Protein AF-A0A821U1Y5-F1 (afdb_monomer_lite)

Secondary structure (DSSP, 8-state):
--TTHHHHHHHHHHHHHHHHHHTTTHHHHHTTS-HHHHHHHHHHHTTS--EEEEEEEEEEETTEEEEEEEEEE-S---HHHH-S----SSS---GGGGTSPEEEEEEEE--TTS-SEEEEEEE-SSSTT-EEEEEEE-TT--PPPPPPPPPP---PPPPPGGGG---

Radius of gyration: 26.83 Å; chains: 1; bounding box: 77×47×65 Å

pLDDT: mean 74.7, std 12.82, range [39.03, 92.5]

Sequence (167 aa):
MVLQGEWAQLVDKTLRLSKMIDKRIWQSELMRAPKFEKKTIYKHIHHVPKLELDVHVSPITRLTLKIELAIATDFQWNDKIHGIAKKISQVHPEKKYCEDEHYVNVSVHVFEKSPSQYFICIISDKWIASETQVVFSFCHLILPEKHPAPTELLDLQSLPVRVWGWV

Foldseek 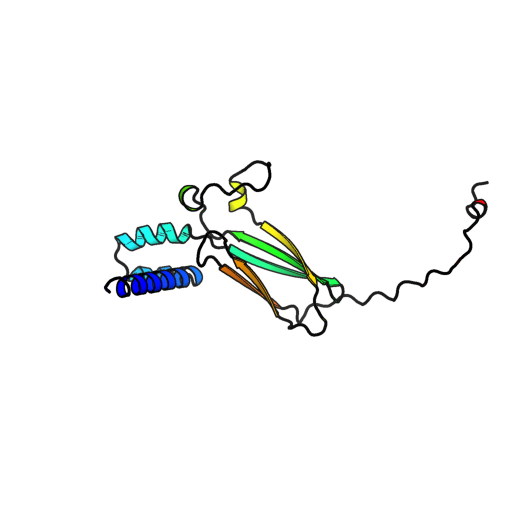3Di:
DPPPVVVVVVVVVVVVLLVCLVVVVCVVCLVPPDPVVSVVSVVVSQAAWAKDWDWDWAAPALFKIKIKIKIATRHDHDCVPVPDDPDPDPDDDDVCVNGDIDIDIDMDTHDPPDDQKDKDWDDDPPDPSRIDIDMDGCPPHDGDDDDDDPDDDDPDDDDDPVVVPPD

Structure (mmCIF, N/CA/C/O backbone):
data_AF-A0A821U1Y5-F1
#
_entry.id   AF-A0A821U1Y5-F1
#
loop_
_atom_site.group_PDB
_atom_site.id
_atom_site.type_symbol
_atom_site.label_atom_id
_atom_site.label_alt_id
_atom_site.label_comp_id
_atom_site.label_asym_id
_atom_site.label_entity_id
_atom_site.label_seq_id
_atom_site.pdbx_PDB_ins_code
_atom_site.Cartn_x
_atom_site.Cartn_y
_atom_site.Cartn_z
_atom_site.occupancy
_atom_site.B_iso_or_equiv
_atom_site.auth_seq_id
_atom_site.auth_comp_id
_atom_site.auth_asym_id
_atom_site.auth_atom_id
_atom_site.pdbx_PDB_model_num
ATOM 1 N N . MET A 1 1 ? -17.963 -30.332 29.463 1.00 42.34 1 MET A N 1
ATOM 2 C CA . MET A 1 1 ? -18.193 -29.651 28.168 1.00 42.34 1 MET A CA 1
ATOM 3 C C . MET A 1 1 ? -19.162 -28.486 28.380 1.00 42.34 1 MET A C 1
ATOM 5 O O . MET A 1 1 ? -20.346 -28.651 28.156 1.00 42.34 1 MET A O 1
ATOM 9 N N . VAL A 1 2 ? -18.704 -27.337 28.893 1.00 46.50 2 VAL A N 1
ATOM 10 C CA . VAL A 1 2 ? -19.550 -26.119 29.043 1.00 46.50 2 VAL A CA 1
ATOM 11 C C . VAL A 1 2 ? -18.865 -24.880 28.440 1.00 46.50 2 VAL A C 1
ATOM 13 O O . VAL A 1 2 ? -19.513 -23.902 28.097 1.00 46.50 2 VAL A O 1
ATOM 16 N N . LEU A 1 3 ? -17.563 -24.962 28.158 1.00 50.66 3 LEU A N 1
ATOM 17 C CA . LEU A 1 3 ? -16.751 -23.850 27.662 1.00 50.66 3 LEU A CA 1
ATOM 18 C C . LEU A 1 3 ? -16.751 -23.693 26.129 1.00 50.66 3 LEU A C 1
ATOM 20 O O . LEU A 1 3 ? -15.848 -23.066 25.604 1.00 50.66 3 LEU A O 1
ATOM 24 N N . GLN A 1 4 ? -17.695 -24.263 25.373 1.00 55.84 4 GLN A N 1
ATOM 25 C CA . GLN A 1 4 ? -17.753 -24.023 23.915 1.00 55.84 4 GLN A CA 1
ATOM 26 C C . GLN A 1 4 ? -18.807 -22.983 23.509 1.00 55.84 4 GLN A C 1
ATOM 28 O O . GLN A 1 4 ? -18.602 -22.262 22.536 1.00 55.84 4 GLN A O 1
ATOM 33 N N . GLY A 1 5 ? -19.895 -22.837 24.274 1.00 58.41 5 GLY A N 1
ATOM 34 C CA . GLY A 1 5 ? -20.977 -21.902 23.938 1.00 58.41 5 GLY A CA 1
ATOM 35 C C . GLY A 1 5 ? -20.615 -20.432 24.164 1.00 58.41 5 GLY A C 1
ATOM 36 O O . GLY A 1 5 ? -20.907 -19.584 23.325 1.00 58.41 5 GLY A O 1
ATOM 37 N N . GLU A 1 6 ? -19.937 -20.121 25.270 1.00 64.75 6 GLU A N 1
ATOM 38 C CA . GLU A 1 6 ? -19.603 -18.735 25.635 1.00 64.75 6 GLU A CA 1
ATOM 39 C C . GLU A 1 6 ? -18.504 -18.143 24.745 1.00 64.75 6 GLU A C 1
ATOM 41 O O . GLU A 1 6 ? -18.578 -16.981 24.347 1.00 64.75 6 GLU A O 1
ATOM 46 N N . TRP A 1 7 ? -17.526 -18.959 24.345 1.00 62.69 7 TRP A N 1
ATOM 47 C CA . TRP A 1 7 ? -16.479 -18.544 23.411 1.00 62.69 7 TRP A CA 1
ATOM 48 C C . TRP A 1 7 ? -17.031 -18.301 22.010 1.00 62.69 7 TRP A C 1
ATOM 50 O O . TRP A 1 7 ? -16.646 -17.326 21.375 1.00 62.69 7 TRP A O 1
ATOM 60 N N . ALA A 1 8 ? -17.991 -19.110 21.552 1.00 72.19 8 ALA A N 1
ATOM 61 C CA . ALA A 1 8 ? -18.675 -18.861 20.285 1.00 72.19 8 ALA A CA 1
ATOM 62 C C . ALA A 1 8 ? -19.433 -17.521 20.303 1.00 72.19 8 ALA A C 1
ATOM 64 O O . ALA A 1 8 ? -19.363 -16.757 19.342 1.00 72.19 8 ALA A O 1
ATOM 65 N N . GLN A 1 9 ? -20.096 -17.191 21.416 1.00 75.12 9 GLN A N 1
ATOM 66 C CA . GLN A 1 9 ? -20.778 -15.902 21.576 1.00 75.12 9 GLN A CA 1
ATOM 67 C C . GLN A 1 9 ? -19.804 -14.719 21.636 1.00 75.12 9 GLN A C 1
ATOM 69 O O . GLN A 1 9 ? -20.096 -13.659 21.083 1.00 75.12 9 GLN A O 1
ATOM 74 N N . LEU A 1 10 ? -18.653 -14.876 22.296 1.00 71.31 10 LEU A N 1
ATOM 75 C CA . LEU A 1 10 ? -17.609 -13.851 22.336 1.00 71.31 10 LEU A CA 1
ATOM 76 C C . LEU A 1 10 ? -16.974 -13.638 20.963 1.00 71.31 10 LEU A C 1
ATOM 78 O O . LEU A 1 10 ? -16.794 -12.491 20.558 1.00 71.31 10 LEU A O 1
ATOM 82 N N . VAL A 1 11 ? -16.693 -14.708 20.221 1.00 70.12 11 VAL A N 1
ATOM 83 C CA . VAL A 1 11 ? -16.174 -14.626 18.851 1.00 70.12 11 VAL A CA 1
ATOM 84 C C . VAL A 1 11 ? -17.185 -13.938 17.935 1.00 70.12 11 VAL A C 1
ATOM 86 O O . VAL A 1 11 ? -16.804 -13.014 17.222 1.00 70.12 11 VAL A O 1
ATOM 89 N N . ASP A 1 12 ? -18.473 -14.292 18.006 1.00 74.44 12 ASP A N 1
ATOM 90 C CA . ASP A 1 12 ? -19.509 -13.640 17.191 1.00 74.44 12 ASP A CA 1
ATOM 91 C C . ASP A 1 12 ? -19.646 -12.148 17.534 1.00 74.44 12 ASP A C 1
ATOM 93 O O . ASP A 1 12 ? -19.691 -11.302 16.642 1.00 74.44 12 ASP A O 1
ATOM 97 N N . LYS A 1 13 ? -19.619 -11.790 18.825 1.00 73.25 13 LYS A N 1
ATOM 98 C CA . LYS A 1 13 ? -19.608 -10.385 19.267 1.00 73.25 13 LYS A CA 1
ATOM 99 C C . LYS A 1 13 ? -18.362 -9.637 18.789 1.00 73.25 13 LYS A C 1
ATOM 101 O O . LYS A 1 13 ? -18.477 -8.494 18.357 1.00 73.25 13 LYS A O 1
ATOM 106 N N . THR A 1 14 ? -17.196 -10.274 18.830 1.00 68.12 14 THR A N 1
ATOM 107 C CA . THR A 1 14 ? -15.921 -9.674 18.405 1.00 68.12 14 THR A CA 1
ATOM 108 C C . THR A 1 14 ? -15.897 -9.451 16.894 1.00 68.12 14 THR A C 1
ATOM 110 O O . THR A 1 14 ? -15.527 -8.373 16.436 1.00 68.12 14 THR A O 1
ATOM 113 N N . LEU A 1 15 ? -16.384 -10.422 16.118 1.00 72.00 15 LEU A N 1
ATOM 114 C CA . LEU A 1 15 ? -16.516 -10.329 14.664 1.00 72.00 15 LEU A CA 1
ATOM 115 C C . LEU A 1 15 ? -17.553 -9.281 14.241 1.00 72.00 15 LEU A C 1
ATOM 117 O O . LEU A 1 15 ? -17.373 -8.583 13.245 1.00 72.00 15 LEU A O 1
ATOM 121 N N . ARG A 1 16 ? -18.657 -9.152 14.985 1.00 73.25 16 ARG A N 1
ATOM 122 C CA . ARG A 1 16 ? -19.621 -8.065 14.768 1.00 73.25 16 ARG A CA 1
ATOM 123 C C . ARG A 1 16 ? -18.984 -6.709 15.034 1.00 73.25 16 ARG A C 1
ATOM 125 O O . ARG A 1 16 ? -19.147 -5.815 14.214 1.00 73.25 16 ARG A O 1
ATOM 132 N N . LEU A 1 17 ? -18.234 -6.569 16.128 1.00 72.38 17 LEU A N 1
ATOM 133 C CA . LEU A 1 17 ? -17.536 -5.324 16.447 1.00 72.38 17 LEU A CA 1
ATOM 134 C C . LEU A 1 17 ? -16.510 -4.950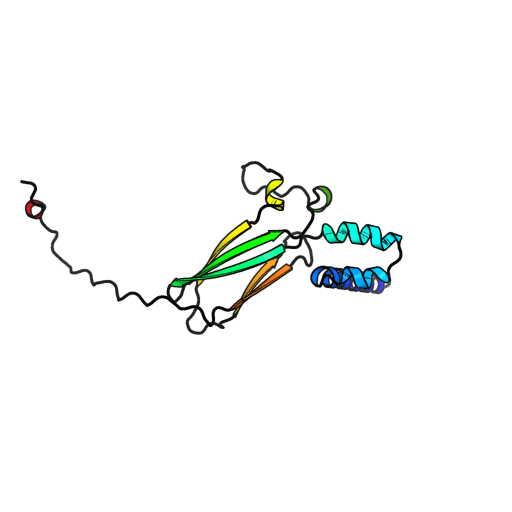 15.372 1.00 72.38 17 LEU A C 1
ATOM 136 O O . LEU A 1 17 ? -16.507 -3.793 14.962 1.00 72.38 17 LEU A O 1
ATOM 140 N N . SER A 1 18 ? -15.717 -5.898 14.857 1.00 69.12 18 SER A N 1
ATOM 141 C CA . SER A 1 18 ? -14.775 -5.606 13.764 1.00 69.12 18 SER A CA 1
ATOM 142 C C . SER A 1 18 ? -15.514 -5.102 12.518 1.00 69.12 18 SER A C 1
ATOM 144 O O . SER A 1 18 ? -15.250 -4.002 12.044 1.00 69.12 18 SER A O 1
ATOM 146 N N . LYS A 1 19 ? -16.565 -5.814 12.086 1.00 73.75 19 LYS A N 1
ATOM 147 C CA . LYS A 1 19 ? -17.407 -5.408 10.945 1.00 73.75 19 LYS A CA 1
ATOM 148 C C . LYS A 1 19 ? -18.069 -4.043 11.147 1.00 73.75 19 LYS A C 1
ATOM 150 O O . LYS A 1 19 ? -18.284 -3.312 10.180 1.00 73.75 19 LYS A O 1
ATOM 155 N N . MET A 1 20 ? -18.442 -3.711 12.383 1.00 75.00 20 MET A N 1
ATOM 156 C CA . MET A 1 20 ? -19.042 -2.420 12.721 1.00 75.00 20 MET A CA 1
ATOM 157 C C . MET A 1 20 ? -18.043 -1.266 12.628 1.00 75.00 20 MET A C 1
ATOM 159 O O . MET A 1 20 ? -18.431 -0.164 12.221 1.00 75.00 20 MET A O 1
ATOM 163 N N . ILE A 1 21 ? -16.790 -1.512 13.017 1.00 72.94 21 ILE A N 1
ATOM 164 C CA . ILE A 1 21 ? -15.691 -0.546 12.929 1.00 72.94 21 ILE A CA 1
ATOM 165 C C . ILE A 1 21 ? -15.363 -0.289 11.455 1.00 72.94 21 ILE A C 1
ATOM 167 O O . ILE A 1 21 ? -15.422 0.867 11.032 1.00 72.94 21 ILE A O 1
ATOM 171 N N . ASP A 1 22 ? -15.172 -1.348 10.663 1.00 67.44 22 ASP A N 1
ATOM 172 C CA . ASP A 1 22 ? -14.852 -1.256 9.231 1.00 67.44 22 ASP A CA 1
ATOM 173 C C . ASP A 1 22 ? -15.906 -0.460 8.453 1.00 67.44 22 ASP A C 1
ATOM 175 O O . ASP A 1 22 ? -15.592 0.430 7.665 1.00 67.44 22 ASP A O 1
ATOM 179 N N . LYS A 1 23 ? -17.192 -0.742 8.705 1.00 70.69 23 LYS A N 1
ATOM 180 C CA . LYS A 1 23 ? -18.312 -0.119 7.979 1.00 70.69 23 LYS A CA 1
ATOM 181 C C . LYS A 1 23 ? -18.774 1.221 8.553 1.00 70.69 23 LYS A C 1
ATOM 183 O O . LYS A 1 23 ? -19.762 1.768 8.067 1.00 70.69 23 LYS A O 1
ATOM 188 N N . ARG A 1 24 ? -18.129 1.742 9.604 1.00 68.44 24 ARG A N 1
ATOM 189 C CA . ARG A 1 24 ? -18.525 2.988 10.298 1.00 68.44 24 ARG A CA 1
ATOM 190 C C . ARG A 1 24 ? -20.000 3.020 10.757 1.00 68.44 24 ARG A C 1
ATOM 192 O O . ARG A 1 24 ? -20.570 4.086 10.966 1.00 68.44 24 ARG A O 1
ATOM 199 N N . ILE A 1 25 ? -20.623 1.855 10.956 1.00 72.88 25 ILE A N 1
ATOM 200 C CA . ILE A 1 25 ? -22.044 1.702 11.346 1.00 72.88 25 ILE A CA 1
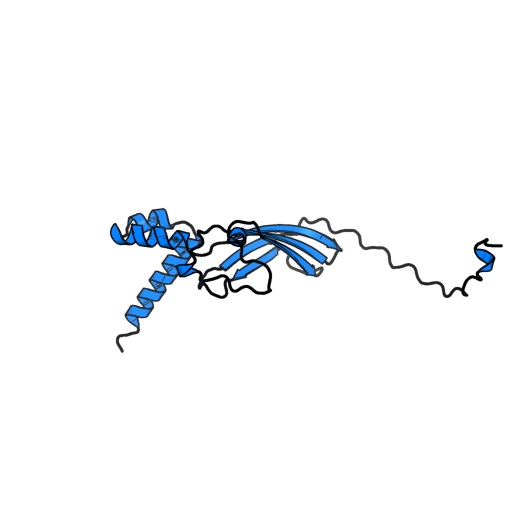ATOM 201 C C . ILE A 1 25 ? -22.262 1.750 12.863 1.00 72.88 25 ILE A C 1
ATOM 203 O O . ILE A 1 25 ? -23.403 1.729 13.340 1.00 72.88 25 ILE A O 1
ATOM 207 N N . TRP A 1 26 ? -21.174 1.872 13.626 1.00 69.38 26 TRP A N 1
ATOM 208 C CA . TRP A 1 26 ? -21.170 1.878 15.084 1.00 69.38 26 TRP A CA 1
ATOM 209 C C . TRP A 1 26 ? -22.110 2.921 15.695 1.00 69.38 26 TRP A C 1
ATOM 211 O O . TRP A 1 26 ? -22.718 2.631 16.719 1.00 69.38 26 TRP A O 1
ATOM 221 N N . GLN A 1 27 ? -22.320 4.082 15.062 1.00 67.31 27 GLN A N 1
ATOM 222 C CA . GLN A 1 27 ? -23.253 5.100 15.567 1.00 67.31 27 GLN A CA 1
ATOM 223 C C . GLN A 1 27 ? -24.690 4.579 15.678 1.00 67.31 27 GLN A C 1
ATOM 225 O O . GLN A 1 27 ? -25.343 4.792 16.696 1.00 67.31 27 GLN A O 1
ATOM 230 N N . SER A 1 28 ? -25.175 3.870 14.658 1.00 68.62 28 SER A N 1
ATOM 231 C CA . SER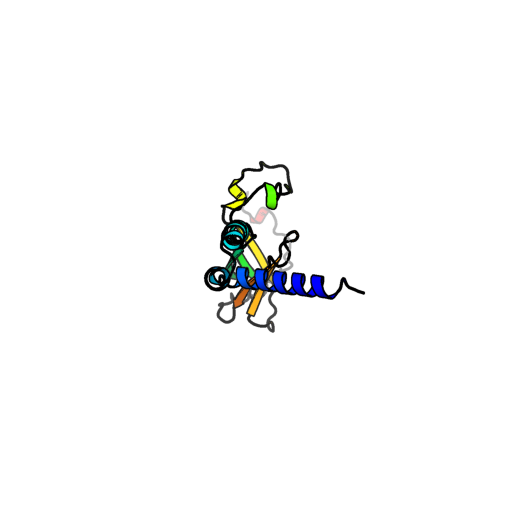 A 1 28 ? -26.560 3.388 14.597 1.00 68.62 28 SER A CA 1
ATOM 232 C C . SER A 1 28 ? -26.821 2.211 15.540 1.00 68.62 28 SER A C 1
ATOM 234 O O . SER A 1 28 ? -27.890 2.100 16.139 1.00 68.62 28 SER A O 1
ATOM 236 N N . GLU A 1 29 ? -25.826 1.349 15.726 1.00 66.69 29 GLU A N 1
ATOM 237 C CA . GLU A 1 29 ? -25.982 0.089 16.448 1.00 66.69 29 GLU A CA 1
ATOM 238 C C . GLU A 1 29 ? -25.623 0.234 17.933 1.00 66.69 29 GLU A C 1
ATOM 240 O O . GLU A 1 29 ? -26.304 -0.328 18.795 1.00 66.69 29 GLU A O 1
ATOM 245 N N . LEU A 1 30 ? -24.680 1.130 18.268 1.00 64.94 30 LEU A N 1
ATOM 246 C CA . LEU A 1 30 ? -24.458 1.570 19.649 1.00 64.94 30 LEU A CA 1
ATOM 247 C C . LEU A 1 30 ? -25.691 2.251 20.236 1.00 64.94 30 LEU A C 1
ATOM 249 O O . LEU A 1 30 ? -25.821 2.281 21.455 1.00 64.94 30 LEU A O 1
ATOM 253 N N . MET A 1 31 ? -26.644 2.745 19.434 1.00 62.47 31 MET A N 1
ATOM 254 C CA . MET A 1 31 ? -27.904 3.267 19.975 1.00 62.47 31 MET A CA 1
ATOM 255 C C . MET A 1 31 ? -28.696 2.215 20.764 1.00 62.47 31 MET A C 1
ATOM 257 O O . MET A 1 31 ? -29.380 2.592 21.718 1.00 62.47 31 MET A O 1
ATOM 261 N N . ARG A 1 32 ? -28.528 0.921 20.463 1.00 68.38 32 ARG A N 1
ATOM 262 C CA . ARG A 1 32 ? -29.208 -0.190 21.153 1.00 68.38 32 ARG A CA 1
ATOM 263 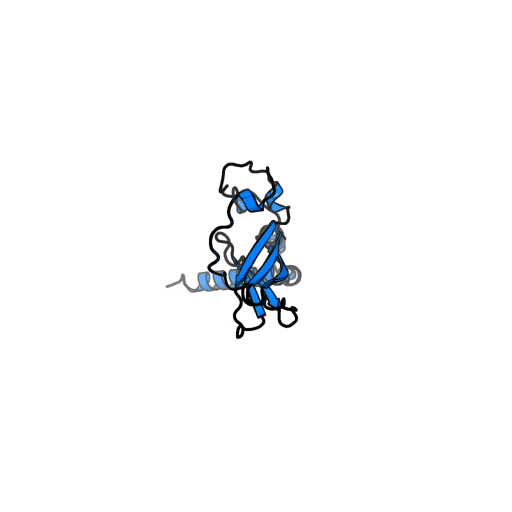C C . ARG A 1 32 ? -28.484 -0.694 22.411 1.00 68.38 32 ARG A C 1
ATOM 265 O O . ARG A 1 32 ? -29.080 -1.441 23.177 1.00 68.38 32 ARG A O 1
ATOM 272 N N . ALA A 1 33 ? -27.236 -0.283 22.649 1.00 66.81 33 ALA A N 1
ATOM 273 C CA . ALA A 1 33 ? -26.447 -0.728 23.801 1.00 66.81 33 ALA A CA 1
ATOM 274 C C . ALA A 1 33 ? -26.810 0.016 25.115 1.00 66.81 33 ALA A C 1
ATOM 276 O O . ALA A 1 33 ? -27.375 1.114 25.076 1.00 66.81 33 ALA A O 1
ATOM 277 N N . PRO A 1 34 ? -26.467 -0.514 26.302 1.00 71.62 34 PRO A N 1
ATOM 278 C CA . PRO A 1 34 ? -26.574 0.200 27.577 1.00 71.62 34 PRO A CA 1
ATOM 279 C C . PRO A 1 34 ? -25.704 1.471 27.608 1.00 71.62 34 PRO A C 1
ATOM 281 O O . PRO A 1 34 ? -24.592 1.490 27.083 1.00 71.62 34 PRO A O 1
ATOM 284 N N . LYS A 1 35 ? -26.168 2.549 28.266 1.00 64.25 35 LYS A N 1
ATOM 285 C CA . LYS A 1 35 ? -25.484 3.869 28.283 1.00 64.25 35 LYS A CA 1
ATOM 286 C C . LYS A 1 35 ? -24.008 3.813 28.720 1.00 64.25 35 LYS A C 1
ATOM 288 O O . LYS A 1 35 ? -23.197 4.568 28.190 1.00 64.25 35 LYS A O 1
ATOM 293 N N . PHE A 1 36 ? -23.666 2.943 29.673 1.00 59.88 36 PHE A N 1
ATOM 294 C CA . PHE A 1 36 ? -22.299 2.800 30.186 1.00 59.88 36 PHE A CA 1
ATOM 295 C C . PHE A 1 36 ? -21.359 2.141 29.165 1.00 59.88 36 PHE A C 1
ATOM 297 O O . PHE A 1 36 ? -20.248 2.620 28.943 1.00 59.88 36 PHE A O 1
ATOM 304 N N . GLU A 1 37 ? -21.837 1.104 28.475 1.00 65.88 37 GLU A N 1
ATOM 305 C CA . GLU A 1 37 ? -21.074 0.398 27.442 1.00 65.88 37 GLU A CA 1
ATOM 306 C C . GLU A 1 37 ? -20.796 1.305 26.241 1.00 65.88 37 GLU A C 1
ATOM 308 O O . GLU A 1 37 ? -19.673 1.332 25.743 1.00 65.88 37 GLU A O 1
ATOM 313 N N . LYS A 1 38 ? -21.759 2.151 25.844 1.00 68.94 38 LYS A N 1
ATOM 314 C CA . LYS A 1 38 ? -21.583 3.103 24.733 1.00 68.94 38 LYS A CA 1
ATOM 315 C C . LYS A 1 38 ? -20.374 4.017 24.909 1.00 68.94 38 LYS A C 1
ATOM 317 O O . LYS A 1 38 ? -19.628 4.213 23.958 1.00 68.94 38 LYS A O 1
ATOM 322 N N . LYS A 1 39 ? -20.175 4.587 26.103 1.00 71.31 39 LYS A N 1
ATOM 323 C CA . LYS A 1 39 ? -19.104 5.570 26.348 1.00 71.31 39 LYS A CA 1
ATOM 324 C C . LYS A 1 39 ? -17.722 4.921 26.310 1.00 71.31 39 LYS A C 1
ATOM 326 O O . LYS A 1 39 ? -16.788 5.489 25.748 1.00 71.31 39 LYS A O 1
ATOM 331 N N . THR A 1 40 ? -17.603 3.728 26.888 1.00 74.38 40 THR A N 1
ATOM 332 C CA . THR A 1 40 ? -16.357 2.957 26.868 1.00 74.38 40 THR A CA 1
ATOM 333 C C . THR A 1 40 ? -16.049 2.480 25.455 1.00 74.38 40 THR A C 1
ATOM 335 O O . THR A 1 40 ? -14.935 2.690 24.986 1.00 74.38 40 THR A O 1
ATOM 338 N N . ILE A 1 41 ? -17.030 1.920 24.744 1.00 75.06 41 ILE A N 1
ATOM 339 C CA . ILE A 1 41 ? -16.849 1.430 23.373 1.00 75.06 41 ILE A CA 1
ATOM 340 C C . ILE A 1 41 ? -16.503 2.584 22.425 1.00 75.06 41 ILE A C 1
ATOM 342 O O . ILE A 1 41 ? -15.521 2.482 21.700 1.00 75.06 41 ILE A O 1
ATOM 346 N N . TYR A 1 42 ? -17.217 3.712 22.495 1.00 75.75 42 TYR A N 1
ATOM 347 C CA . TYR A 1 42 ? -16.928 4.902 21.686 1.00 75.75 42 TYR A CA 1
ATOM 348 C C . TYR A 1 42 ? -15.473 5.358 21.843 1.00 75.75 42 TYR A C 1
ATOM 350 O O . TYR A 1 42 ? -14.787 5.612 20.859 1.00 75.75 42 TYR A O 1
ATOM 358 N N . LYS A 1 43 ? -14.968 5.396 23.082 1.00 78.62 43 LYS A N 1
ATOM 359 C CA . LYS A 1 43 ? -13.580 5.785 23.353 1.00 78.62 43 LYS A CA 1
ATOM 360 C C . LYS A 1 43 ? -12.564 4.815 22.740 1.00 78.62 43 LYS A C 1
ATOM 362 O O . LYS A 1 43 ? -11.529 5.259 22.266 1.00 78.62 43 LYS A O 1
ATOM 367 N N . HIS A 1 44 ? -12.837 3.510 22.762 1.00 77.12 44 HIS A N 1
ATOM 368 C CA . HIS A 1 44 ? -11.899 2.506 22.252 1.00 77.12 44 HIS A CA 1
ATOM 369 C C . HIS A 1 44 ? -11.971 2.336 20.733 1.00 77.12 44 HIS A C 1
ATOM 371 O O . HIS A 1 44 ? -10.944 2.048 20.135 1.00 77.12 44 HIS A O 1
ATOM 377 N N . ILE A 1 45 ? -13.127 2.571 20.101 1.00 79.00 45 ILE A N 1
ATOM 378 C CA . ILE A 1 45 ? -13.282 2.485 18.638 1.00 79.00 45 ILE A CA 1
ATOM 379 C C . ILE A 1 45 ? -12.312 3.431 17.926 1.00 79.00 45 ILE A C 1
ATOM 381 O O . ILE A 1 45 ? -11.669 3.028 16.967 1.00 79.00 45 ILE A O 1
ATOM 385 N N . HIS A 1 46 ? -12.153 4.659 18.423 1.00 78.00 46 HIS A N 1
ATOM 386 C CA . HIS A 1 46 ? -11.221 5.629 17.836 1.00 78.00 46 HIS A CA 1
ATOM 387 C C . HIS A 1 46 ? -9.742 5.289 18.061 1.00 78.00 46 HIS A C 1
ATOM 389 O O . HIS A 1 46 ? -8.884 5.896 17.433 1.00 78.00 46 HIS A O 1
ATOM 395 N N . HIS A 1 47 ? -9.439 4.345 18.955 1.00 79.50 47 HIS A N 1
ATOM 396 C CA . HIS A 1 47 ? -8.088 3.835 19.177 1.00 79.50 47 HIS A CA 1
ATOM 397 C C . HIS A 1 47 ? -7.794 2.573 18.363 1.00 79.50 47 HIS A C 1
ATOM 399 O O . HIS A 1 47 ? -6.699 2.044 18.486 1.00 79.50 47 HIS A O 1
ATOM 405 N N . VAL A 1 48 ? -8.743 2.043 17.590 1.00 80.06 48 VAL A N 1
ATOM 406 C CA . VAL A 1 48 ? -8.456 0.903 16.714 1.00 80.06 48 VAL A CA 1
ATOM 407 C C . VAL A 1 48 ? -7.677 1.422 15.506 1.00 80.06 48 VAL A C 1
ATOM 409 O O . VAL A 1 48 ? -8.157 2.367 14.877 1.00 80.06 48 VAL A O 1
ATOM 412 N N . PRO A 1 49 ? -6.501 0.851 15.175 1.00 78.81 49 PRO A N 1
ATOM 413 C CA . PRO A 1 49 ? -5.720 1.296 14.035 1.00 78.81 49 PRO A CA 1
ATOM 414 C C . PRO A 1 49 ? -6.534 1.158 12.766 1.00 78.81 49 PRO A C 1
ATOM 416 O O . PRO A 1 49 ? -7.010 0.076 12.426 1.00 78.81 49 PRO A O 1
ATOM 419 N N . LYS A 1 50 ? -6.680 2.270 12.067 1.00 80.75 50 LYS A N 1
ATOM 420 C CA . LYS A 1 50 ? -7.339 2.312 10.779 1.00 80.75 50 LYS A CA 1
ATOM 421 C C . LYS A 1 50 ? -6.497 3.158 9.848 1.00 80.75 50 LYS A C 1
ATOM 423 O O . LYS A 1 50 ? -6.037 4.234 10.223 1.00 80.75 50 LYS A O 1
ATOM 428 N N . LEU A 1 51 ? -6.265 2.633 8.656 1.00 85.12 51 LEU A N 1
ATOM 429 C CA . LEU A 1 51 ? -5.480 3.295 7.627 1.00 85.12 51 LEU A CA 1
ATOM 430 C C . LEU A 1 51 ? -6.398 3.652 6.467 1.00 85.12 51 LEU A C 1
ATOM 432 O O . LEU A 1 51 ? -7.249 2.843 6.086 1.00 85.12 51 LEU A O 1
ATOM 436 N N . GLU A 1 52 ? -6.204 4.836 5.911 1.00 86.56 52 GLU A N 1
ATOM 437 C CA . GLU A 1 52 ? -6.741 5.246 4.621 1.00 86.56 52 GLU A CA 1
ATOM 438 C C . GLU A 1 52 ? -5.612 5.156 3.595 1.00 86.56 52 GLU A C 1
ATOM 440 O O . GLU A 1 52 ? -4.493 5.609 3.839 1.00 86.56 52 GLU A O 1
ATOM 445 N N . LEU A 1 53 ? -5.890 4.490 2.475 1.00 88.94 53 LEU A N 1
ATOM 446 C CA . LEU A 1 53 ? -4.913 4.226 1.425 1.00 88.94 53 LEU A CA 1
ATOM 447 C C . LEU A 1 53 ? -5.348 4.948 0.165 1.00 88.94 53 LEU A C 1
ATOM 449 O O . LEU A 1 53 ? -6.435 4.673 -0.348 1.00 88.94 53 LEU A O 1
ATOM 453 N N . ASP A 1 54 ? -4.479 5.804 -0.348 1.00 90.75 54 ASP A N 1
ATOM 454 C CA . ASP A 1 54 ? -4.610 6.366 -1.682 1.00 90.75 54 ASP A CA 1
ATOM 455 C C . ASP A 1 54 ? -3.503 5.816 -2.583 1.00 90.75 54 ASP A C 1
ATOM 457 O O . ASP A 1 54 ? -2.352 5.657 -2.169 1.00 90.75 54 ASP A O 1
ATOM 461 N N . VAL A 1 55 ? -3.871 5.446 -3.807 1.00 91.44 55 VAL A N 1
ATOM 462 C CA . VAL A 1 55 ? -2.988 4.732 -4.732 1.00 91.44 55 VAL A CA 1
ATOM 463 C C . VAL A 1 55 ? -2.917 5.488 -6.041 1.00 91.44 55 VAL A C 1
ATOM 465 O O . VAL A 1 55 ? -3.885 5.540 -6.801 1.00 91.44 55 VAL A O 1
ATOM 468 N N . HIS A 1 56 ? -1.726 5.981 -6.356 1.00 91.06 56 HIS A N 1
ATOM 469 C CA . HIS A 1 56 ? -1.413 6.543 -7.655 1.00 91.06 56 HIS A CA 1
ATOM 470 C C . HIS A 1 56 ? -0.571 5.559 -8.472 1.00 91.06 56 HIS A C 1
ATOM 472 O O . HIS A 1 56 ? 0.446 5.042 -8.010 1.00 91.06 56 HIS A O 1
ATOM 478 N N . VAL A 1 57 ? -0.996 5.281 -9.705 1.00 90.00 57 VAL A N 1
ATOM 479 C CA . VAL A 1 57 ? -0.322 4.324 -10.591 1.00 90.00 57 VAL A CA 1
ATOM 480 C C . VAL A 1 57 ? 0.142 5.036 -11.847 1.00 90.00 57 VAL A C 1
ATOM 482 O O . VAL A 1 57 ? -0.657 5.652 -12.551 1.00 90.00 57 VAL A O 1
ATOM 485 N N . SER A 1 58 ? 1.428 4.902 -12.161 1.00 90.00 58 SER A N 1
ATOM 486 C CA . SER A 1 58 ? 2.028 5.434 -13.384 1.00 90.00 58 SER A CA 1
ATOM 487 C C . SER A 1 58 ? 2.887 4.372 -14.080 1.00 90.00 58 SER A C 1
ATOM 489 O O . SER A 1 58 ? 3.514 3.546 -13.415 1.00 90.00 58 SER A O 1
ATOM 491 N N . PRO A 1 59 ? 2.929 4.324 -15.420 1.00 88.94 59 PRO A N 1
ATOM 492 C CA . PRO A 1 59 ? 3.691 3.310 -16.128 1.00 88.94 59 PRO A CA 1
ATOM 493 C C . PRO A 1 59 ? 5.138 3.782 -16.333 1.00 88.94 59 PRO A C 1
ATOM 495 O O . PRO A 1 59 ? 5.372 4.856 -16.880 1.00 88.94 59 PRO A O 1
ATOM 498 N N . ILE A 1 60 ? 6.118 2.975 -15.913 1.00 89.00 60 ILE A N 1
ATOM 499 C CA . ILE A 1 60 ? 7.549 3.248 -16.154 1.00 89.00 60 ILE A CA 1
ATOM 500 C C . ILE A 1 60 ? 7.952 2.683 -17.516 1.00 89.00 60 ILE A C 1
ATOM 502 O O . ILE A 1 60 ? 8.572 3.354 -18.333 1.00 89.00 60 ILE A O 1
ATOM 506 N N . THR A 1 61 ? 7.588 1.427 -17.764 1.00 86.50 61 THR A N 1
ATOM 507 C CA . THR A 1 61 ? 7.790 0.734 -19.040 1.00 86.50 61 THR A CA 1
ATOM 508 C C . THR A 1 61 ? 6.512 -0.016 -19.404 1.00 86.50 61 THR A C 1
ATOM 510 O O . THR A 1 61 ? 5.572 -0.071 -18.610 1.00 86.50 61 THR A O 1
ATOM 513 N N . ARG A 1 62 ? 6.474 -0.667 -20.572 1.00 82.69 62 ARG A N 1
ATOM 514 C CA . ARG A 1 62 ? 5.345 -1.539 -20.949 1.00 82.69 62 ARG A CA 1
ATOM 515 C C . ARG A 1 62 ? 5.054 -2.668 -19.958 1.00 82.69 62 ARG A C 1
ATOM 517 O O . ARG A 1 62 ? 3.941 -3.174 -19.961 1.00 82.69 62 ARG A O 1
ATOM 524 N N . LEU A 1 63 ? 6.037 -3.070 -19.150 1.00 85.38 63 LEU A N 1
ATOM 525 C CA . LEU A 1 63 ? 5.933 -4.207 -18.231 1.00 85.38 63 LEU A CA 1
ATOM 526 C C . LEU A 1 63 ? 6.183 -3.821 -16.770 1.00 85.38 63 LEU A C 1
ATOM 528 O O . LEU A 1 63 ? 6.207 -4.698 -15.913 1.00 85.38 63 LEU A O 1
ATOM 532 N N . THR A 1 64 ? 6.391 -2.541 -16.460 1.00 88.62 64 THR A N 1
ATOM 533 C CA . THR A 1 64 ? 6.681 -2.089 -15.09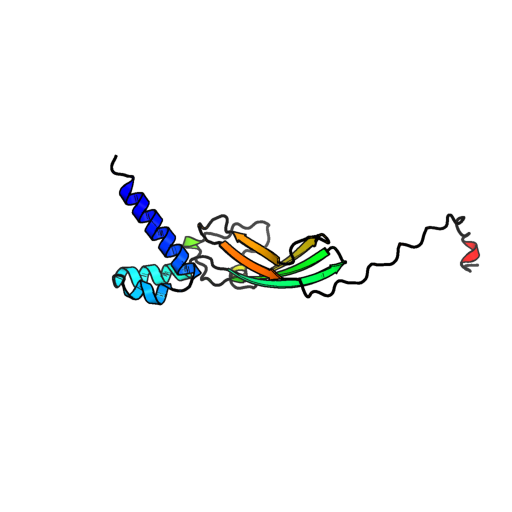3 1.00 88.62 64 THR A CA 1
ATOM 534 C C . THR A 1 64 ? 5.812 -0.893 -14.755 1.00 88.62 64 THR A C 1
ATOM 536 O O . THR A 1 64 ? 5.921 0.156 -15.395 1.00 88.62 64 THR A O 1
ATOM 539 N N . LEU A 1 65 ? 4.994 -1.037 -13.715 1.00 89.31 65 LEU A N 1
ATOM 540 C CA . LEU A 1 65 ? 4.217 0.049 -13.131 1.00 89.31 65 LEU A CA 1
ATOM 541 C C . LEU A 1 65 ? 4.910 0.564 -11.874 1.00 89.31 65 LEU A C 1
ATOM 543 O O . LEU A 1 65 ? 5.377 -0.217 -11.042 1.00 89.31 65 LEU A O 1
ATOM 547 N N . LYS A 1 66 ? 4.938 1.883 -11.734 1.00 91.38 66 LYS A N 1
ATOM 548 C CA . LYS A 1 66 ? 5.209 2.573 -10.482 1.00 91.38 66 LYS A CA 1
ATOM 549 C C . LYS A 1 66 ? 3.893 2.724 -9.735 1.00 91.38 66 LYS A C 1
ATOM 551 O O . LYS A 1 66 ? 2.912 3.214 -10.293 1.00 91.38 66 LYS A O 1
ATOM 556 N N . ILE A 1 67 ? 3.894 2.317 -8.480 1.00 91.62 67 ILE A N 1
ATOM 557 C CA . ILE A 1 67 ? 2.786 2.485 -7.555 1.00 91.62 67 ILE A CA 1
ATOM 558 C C . ILE A 1 67 ? 3.277 3.406 -6.446 1.00 91.62 67 ILE A C 1
ATOM 560 O O . ILE A 1 67 ? 4.233 3.077 -5.743 1.00 91.62 67 ILE A O 1
ATOM 564 N N . GLU A 1 68 ? 2.630 4.552 -6.312 1.00 92.50 68 GLU A N 1
ATOM 565 C CA . GLU A 1 68 ? 2.839 5.499 -5.225 1.00 92.50 68 GLU A CA 1
ATOM 566 C C . GLU A 1 68 ? 1.653 5.350 -4.273 1.00 92.50 68 GLU A C 1
ATOM 568 O O . GLU A 1 68 ? 0.509 5.637 -4.623 1.00 92.50 68 GLU A O 1
ATOM 573 N N . LEU A 1 69 ? 1.924 4.806 -3.094 1.00 91.62 69 LEU A N 1
ATOM 574 C CA . LEU A 1 69 ? 0.933 4.543 -2.064 1.00 91.62 69 LEU A CA 1
ATOM 575 C C . LEU A 1 69 ? 1.059 5.617 -0.986 1.00 91.62 69 LEU A C 1
ATOM 577 O O . LEU A 1 69 ? 2.090 5.683 -0.313 1.00 91.62 69 LEU A O 1
ATOM 581 N N . ALA A 1 70 ? 0.021 6.427 -0.816 1.00 91.06 70 ALA A N 1
ATOM 582 C CA . ALA A 1 70 ? -0.115 7.348 0.302 1.00 91.06 70 ALA A CA 1
ATOM 583 C C . ALA A 1 70 ? -0.939 6.676 1.405 1.00 91.06 70 ALA A C 1
ATOM 585 O O . ALA A 1 70 ? -2.054 6.203 1.180 1.00 91.06 70 ALA A O 1
ATOM 586 N N . ILE A 1 71 ? -0.358 6.592 2.596 1.00 89.38 71 ILE A N 1
ATOM 587 C CA . ILE A 1 71 ? -0.950 5.961 3.771 1.00 89.38 71 ILE A CA 1
ATOM 588 C C . ILE A 1 71 ? -1.235 7.063 4.785 1.00 89.38 71 ILE A C 1
ATOM 590 O O . ILE A 1 71 ? -0.308 7.633 5.367 1.00 89.38 71 ILE A O 1
ATOM 594 N N . ALA A 1 72 ? -2.515 7.329 5.010 1.00 87.75 72 ALA A N 1
ATOM 595 C CA . ALA A 1 72 ? -2.996 8.220 6.054 1.00 87.75 72 ALA A CA 1
ATOM 596 C C . ALA A 1 72 ? -3.539 7.405 7.236 1.00 87.75 72 ALA A C 1
ATOM 598 O O . ALA A 1 72 ? -4.120 6.329 7.076 1.00 87.75 72 ALA A O 1
ATOM 599 N N . THR A 1 73 ? -3.336 7.899 8.449 1.00 85.25 73 THR A N 1
ATOM 600 C CA . THR A 1 73 ? -3.810 7.271 9.685 1.00 85.25 73 THR A CA 1
ATOM 601 C C . THR A 1 73 ? -5.157 7.881 10.098 1.00 85.25 73 THR A C 1
ATOM 603 O O . THR A 1 73 ? -5.253 9.062 10.410 1.00 85.25 73 THR A O 1
ATOM 606 N N . ASP A 1 74 ? -6.221 7.073 10.142 1.00 81.69 74 ASP A N 1
ATOM 607 C CA . ASP A 1 74 ? -7.571 7.471 10.600 1.00 81.69 74 ASP A CA 1
ATOM 608 C C . ASP A 1 74 ? -7.847 6.906 12.005 1.00 81.69 74 ASP A C 1
ATOM 610 O O . ASP A 1 74 ? -8.830 6.201 12.246 1.00 81.69 74 ASP A O 1
ATOM 614 N N . PHE A 1 75 ? -6.934 7.145 12.953 1.00 81.25 75 PHE A N 1
ATOM 615 C CA . PHE A 1 75 ? -7.117 6.721 14.345 1.00 81.25 75 PHE A CA 1
ATOM 616 C C . PHE A 1 75 ? -6.316 7.558 15.347 1.00 81.25 75 PHE A C 1
ATOM 618 O O . PHE A 1 75 ? -5.316 8.193 15.027 1.00 81.25 75 PHE A O 1
ATOM 625 N N . GLN A 1 76 ? -6.751 7.535 16.607 1.00 80.06 76 GLN A N 1
ATOM 626 C CA . GLN A 1 76 ? -6.071 8.208 17.707 1.00 80.06 76 GLN A CA 1
ATOM 627 C C . GLN A 1 76 ? -5.045 7.281 18.348 1.00 80.06 76 GLN A C 1
ATOM 629 O O . GLN A 1 76 ? -5.400 6.321 19.045 1.00 80.06 76 GLN A O 1
ATOM 634 N N . TRP A 1 77 ? -3.768 7.616 18.183 1.00 78.88 77 TRP A N 1
ATOM 635 C CA . TRP A 1 77 ? -2.693 6.886 18.836 1.00 78.88 77 TRP A CA 1
ATOM 636 C C . TRP A 1 77 ? -2.799 6.970 20.364 1.00 78.88 77 TRP A C 1
ATOM 638 O O . TRP A 1 77 ? -3.104 8.008 20.954 1.00 78.88 77 TRP A O 1
ATOM 648 N N . ASN A 1 78 ? -2.525 5.850 21.026 1.00 77.44 78 ASN A N 1
ATOM 649 C CA . ASN A 1 78 ? -2.481 5.771 22.480 1.00 77.44 78 ASN A CA 1
ATOM 650 C C . ASN A 1 78 ? -1.356 4.832 22.910 1.00 77.44 78 ASN A C 1
ATOM 652 O O . ASN A 1 78 ? -1.485 3.616 22.748 1.00 77.44 78 ASN A O 1
ATOM 656 N N . ASP A 1 79 ? -0.302 5.399 23.503 1.00 77.19 79 ASP A N 1
ATOM 657 C CA . ASP A 1 79 ? 0.914 4.692 23.930 1.00 77.19 79 ASP A CA 1
ATOM 658 C C . ASP A 1 79 ? 0.627 3.497 24.855 1.00 77.19 79 ASP A C 1
ATOM 660 O O . ASP A 1 79 ? 1.363 2.512 24.851 1.00 77.19 79 ASP A O 1
ATOM 664 N N . LYS A 1 80 ? -0.460 3.544 25.639 1.00 77.94 80 LYS A N 1
ATOM 665 C CA . LYS A 1 80 ? -0.833 2.453 26.556 1.00 77.94 80 LYS A CA 1
ATOM 666 C C . LYS A 1 80 ? -1.411 1.233 25.839 1.00 77.94 80 LYS A C 1
ATOM 668 O O . LYS A 1 80 ? -1.321 0.135 26.372 1.00 77.94 80 LYS A O 1
ATOM 673 N N . ILE A 1 81 ? -2.038 1.437 24.680 1.00 76.56 81 ILE A N 1
ATOM 674 C CA . ILE A 1 81 ? -2.765 0.397 23.936 1.00 76.56 81 ILE A CA 1
ATOM 675 C C . ILE A 1 81 ? -1.917 -0.106 22.763 1.00 76.56 81 ILE A C 1
ATOM 677 O O . ILE A 1 81 ? -1.776 -1.305 22.561 1.00 76.56 81 ILE A O 1
ATOM 681 N N . HIS A 1 82 ? -1.308 0.816 22.021 1.00 75.62 82 HIS A N 1
ATOM 682 C CA . HIS A 1 82 ? -0.493 0.514 20.843 1.00 75.62 82 HIS A CA 1
ATOM 683 C C . HIS A 1 82 ? 0.947 0.124 21.214 1.00 75.62 82 HIS A C 1
ATOM 685 O O . HIS A 1 82 ? 1.667 -0.496 20.424 1.00 75.62 82 HIS A O 1
ATOM 691 N N . GLY A 1 83 ? 1.351 0.450 22.445 1.00 70.00 83 GLY A N 1
ATOM 692 C CA . GLY A 1 83 ? 2.708 0.296 22.938 1.00 70.00 83 GLY A CA 1
ATOM 693 C C . GLY A 1 83 ? 3.642 1.373 22.393 1.00 70.00 83 GLY A C 1
ATOM 694 O O . GLY A 1 83 ? 3.250 2.284 21.670 1.00 70.00 83 GLY A O 1
ATOM 695 N N . ILE A 1 84 ? 4.919 1.248 22.733 1.00 62.97 84 ILE A N 1
ATOM 696 C CA . ILE A 1 84 ? 5.976 2.056 22.129 1.00 62.97 84 ILE A CA 1
ATOM 697 C C . ILE A 1 84 ? 6.208 1.486 20.727 1.00 62.97 84 ILE A C 1
ATOM 699 O O . ILE A 1 84 ? 6.501 0.292 20.593 1.00 62.97 84 ILE A O 1
ATOM 703 N N . ALA A 1 85 ? 6.055 2.313 19.687 1.00 57.22 85 ALA A N 1
ATOM 704 C CA . ALA A 1 85 ? 6.395 1.931 18.320 1.00 57.22 85 ALA A CA 1
ATOM 705 C C . ALA A 1 85 ? 7.805 1.322 18.324 1.00 57.22 85 ALA A C 1
ATOM 707 O O . ALA A 1 85 ? 8.771 1.946 18.772 1.00 57.22 85 ALA A O 1
ATOM 708 N N . LYS A 1 86 ? 7.913 0.048 17.927 1.00 45.31 86 LYS A N 1
ATOM 709 C CA . LYS A 1 86 ? 9.179 -0.681 17.981 1.00 45.31 86 LYS A CA 1
ATOM 710 C C . LYS A 1 86 ? 10.077 -0.083 16.903 1.00 45.31 86 LYS A C 1
ATOM 712 O O . LYS A 1 86 ? 9.923 -0.375 15.726 1.00 45.31 86 LYS A O 1
ATOM 717 N N . LYS A 1 87 ? 10.968 0.802 17.341 1.00 48.16 87 LYS A N 1
ATOM 718 C CA . LYS A 1 87 ? 11.955 1.519 16.540 1.00 48.16 87 LYS A CA 1
ATOM 719 C C . LYS A 1 87 ? 12.839 0.521 15.786 1.00 48.16 87 LYS A C 1
ATOM 721 O O . LYS A 1 87 ? 13.738 -0.073 16.379 1.00 48.16 87 LYS A O 1
ATOM 726 N N . ILE A 1 88 ? 12.584 0.323 14.496 1.00 44.41 88 ILE A N 1
ATOM 727 C CA . ILE A 1 88 ? 13.542 -0.327 13.603 1.00 44.41 88 ILE A CA 1
ATOM 728 C C . ILE A 1 88 ? 14.449 0.804 13.108 1.00 44.41 88 ILE A C 1
ATOM 730 O O . ILE A 1 88 ? 14.016 1.644 12.329 1.00 44.41 88 ILE A O 1
ATOM 734 N N . SER A 1 89 ? 15.689 0.827 13.602 1.00 39.03 89 SER A N 1
ATOM 735 C CA . SER A 1 89 ? 16.772 1.773 13.265 1.00 39.03 89 SER A CA 1
ATOM 736 C C . SER A 1 89 ? 16.881 3.034 14.138 1.00 39.03 89 SER A C 1
ATOM 738 O O . SER A 1 89 ? 15.925 3.746 14.435 1.00 39.03 89 SER A O 1
ATOM 740 N N . GLN A 1 90 ? 18.107 3.293 14.594 1.00 43.72 90 GLN A N 1
ATOM 741 C CA . GLN A 1 90 ? 18.519 4.382 15.477 1.00 43.72 90 GLN A CA 1
ATOM 742 C C . GLN A 1 90 ? 18.369 5.776 14.834 1.00 43.72 90 GLN A C 1
ATOM 744 O O . GLN A 1 90 ? 19.362 6.428 14.558 1.00 43.72 90 GLN A O 1
ATOM 749 N N . VAL A 1 91 ? 17.154 6.296 14.663 1.00 45.75 91 VAL A N 1
ATOM 750 C CA . VAL A 1 91 ? 16.922 7.742 14.483 1.00 45.75 91 VAL A CA 1
ATOM 751 C C . VAL A 1 91 ? 15.635 8.114 15.229 1.00 45.75 91 VAL A C 1
ATOM 753 O O . VAL A 1 91 ? 14.623 7.449 15.086 1.00 45.75 91 VAL A O 1
ATOM 756 N N . HIS A 1 92 ? 15.757 9.040 16.184 1.00 46.03 92 HIS A N 1
ATOM 757 C CA . HIS A 1 92 ? 14.735 9.769 16.964 1.00 46.03 92 HIS A CA 1
ATOM 758 C C . HIS A 1 92 ? 13.251 9.315 16.868 1.00 46.03 92 HIS A C 1
ATOM 760 O O . HIS A 1 92 ? 12.640 9.444 15.811 1.00 46.03 92 HIS A O 1
ATOM 766 N N . PRO A 1 93 ? 12.626 8.849 17.976 1.00 44.00 93 PRO A N 1
ATOM 767 C CA . PRO A 1 93 ? 11.189 8.613 18.039 1.00 44.00 93 PRO A CA 1
ATOM 768 C C . PRO A 1 93 ? 10.492 9.937 18.360 1.00 44.00 93 PRO A C 1
ATOM 770 O O . PRO A 1 93 ? 10.242 10.259 19.521 1.00 44.00 93 PRO A O 1
ATOM 773 N N . GLU A 1 94 ? 10.209 10.739 17.344 1.00 41.59 94 GLU A N 1
ATOM 774 C CA . GLU A 1 94 ? 9.268 11.838 17.520 1.00 41.59 94 GLU A CA 1
ATOM 775 C C . GLU A 1 94 ? 7.868 11.299 17.253 1.00 41.59 94 GLU A C 1
ATOM 777 O O . GLU A 1 94 ? 7.632 10.630 16.253 1.00 41.59 94 GLU A O 1
ATOM 782 N N . LYS A 1 95 ? 6.930 11.596 18.153 1.00 46.50 95 LYS A N 1
ATOM 783 C CA . LYS A 1 95 ? 5.502 11.233 18.105 1.00 46.50 95 LYS A CA 1
ATOM 784 C C . LYS A 1 95 ? 4.756 11.680 16.825 1.00 46.50 95 LYS A C 1
ATOM 786 O O . LYS A 1 95 ? 3.548 11.517 16.750 1.00 46.50 95 LYS A O 1
ATOM 791 N N . LYS A 1 96 ? 5.472 12.240 15.847 1.00 49.91 96 LYS A N 1
ATOM 792 C CA . LYS A 1 96 ? 4.990 12.819 14.590 1.00 49.91 96 LYS A CA 1
ATOM 793 C C . LYS A 1 96 ? 4.688 11.770 13.512 1.00 49.91 96 LYS A C 1
ATOM 795 O O . LYS A 1 96 ? 3.735 11.933 12.768 1.00 49.91 96 LYS A O 1
ATOM 800 N N . TYR A 1 97 ? 5.351 10.608 13.541 1.00 52.16 97 TYR A N 1
ATOM 801 C CA . TYR A 1 97 ? 5.107 9.516 12.580 1.00 52.16 97 TYR A CA 1
ATOM 802 C C . TYR A 1 97 ? 3.719 8.851 12.680 1.00 52.16 97 TYR A C 1
ATOM 804 O O . TYR A 1 97 ? 3.445 7.905 11.957 1.00 52.16 97 TYR A O 1
ATOM 812 N N . CYS A 1 98 ? 2.849 9.254 13.606 1.00 54.75 98 CYS A N 1
ATOM 813 C CA . CYS A 1 98 ? 1.461 8.781 13.620 1.00 54.75 98 CYS A CA 1
ATOM 814 C C . CYS A 1 98 ? 0.484 9.759 12.978 1.00 54.75 98 CYS A C 1
ATOM 816 O O . CYS A 1 98 ? -0.630 9.341 12.693 1.00 54.75 98 CYS A O 1
ATOM 818 N N . GLU A 1 99 ? 0.871 11.016 12.773 1.00 60.78 99 GLU A N 1
ATOM 819 C CA . GLU A 1 99 ? 0.013 12.050 12.181 1.00 60.78 99 GLU A CA 1
ATOM 820 C C . GLU A 1 99 ? 0.457 12.403 10.755 1.00 60.78 99 GLU A C 1
ATOM 822 O O . GLU A 1 99 ? -0.339 12.918 9.977 1.00 60.78 99 GLU A O 1
ATOM 827 N N . ASP A 1 100 ? 1.705 12.088 10.400 1.00 70.69 100 ASP A N 1
ATOM 828 C CA . ASP A 1 100 ? 2.241 12.331 9.066 1.00 70.69 100 ASP A CA 1
ATOM 829 C C . ASP A 1 100 ? 1.753 11.277 8.054 1.00 70.69 100 ASP A C 1
ATOM 831 O O . ASP A 1 100 ? 1.709 10.074 8.333 1.00 70.69 100 ASP A O 1
ATOM 835 N N . GLU A 1 101 ? 1.433 11.725 6.840 1.00 78.50 101 GLU A N 1
ATOM 836 C CA . GLU A 1 101 ? 1.165 10.837 5.708 1.00 78.50 101 GLU A CA 1
ATOM 837 C C . GLU A 1 101 ? 2.445 10.105 5.293 1.00 78.50 101 GLU A C 1
ATOM 839 O O . GLU A 1 101 ? 3.508 10.708 5.113 1.00 78.50 101 GLU A O 1
ATOM 844 N N . HIS A 1 102 ? 2.351 8.787 5.121 1.00 84.38 102 HIS A N 1
ATOM 845 C CA . HIS A 1 102 ? 3.484 7.963 4.713 1.00 84.38 102 HIS A CA 1
ATOM 846 C C . HIS A 1 102 ? 3.381 7.628 3.234 1.00 84.38 102 HIS A C 1
ATOM 848 O O . HIS A 1 102 ? 2.378 7.084 2.781 1.00 84.38 102 HIS A O 1
ATOM 854 N N . TYR A 1 103 ? 4.455 7.888 2.496 1.00 86.88 103 TYR A N 1
ATOM 855 C CA . TYR A 1 103 ? 4.532 7.598 1.070 1.00 86.88 103 TYR A CA 1
ATOM 856 C C . TYR A 1 103 ? 5.417 6.378 0.830 1.00 86.88 103 TYR A C 1
ATOM 858 O O . TYR A 1 103 ? 6.591 6.359 1.209 1.00 86.88 103 TYR A O 1
ATOM 866 N N . VAL A 1 104 ? 4.864 5.356 0.182 1.00 88.31 104 VAL A N 1
ATOM 867 C CA . VAL A 1 104 ? 5.575 4.130 -0.185 1.00 88.31 104 VAL A CA 1
ATOM 868 C C . VAL A 1 104 ? 5.563 3.989 -1.699 1.00 88.31 104 VAL A C 1
ATOM 870 O O . VAL A 1 104 ? 4.512 3.865 -2.319 1.00 88.31 104 VAL A O 1
ATOM 873 N N . ASN A 1 105 ? 6.753 3.974 -2.297 1.00 90.44 105 ASN A N 1
ATOM 874 C CA . ASN A 1 105 ? 6.919 3.783 -3.733 1.00 90.44 105 ASN A CA 1
ATOM 875 C C . ASN A 1 105 ? 7.324 2.340 -4.014 1.00 90.44 105 ASN A C 1
ATOM 877 O O . ASN A 1 105 ? 8.393 1.895 -3.592 1.00 90.44 105 ASN A O 1
ATOM 881 N N . VAL A 1 106 ? 6.491 1.618 -4.755 1.00 89.62 106 VAL A N 1
ATOM 882 C CA . VAL A 1 106 ? 6.737 0.228 -5.148 1.00 89.62 106 VAL A CA 1
ATOM 883 C C . VAL A 1 106 ? 6.714 0.132 -6.664 1.00 89.62 106 VAL A C 1
ATOM 885 O O . VAL A 1 106 ? 5.890 0.750 -7.328 1.00 89.62 106 VAL A O 1
ATOM 888 N N . SER A 1 107 ? 7.631 -0.647 -7.231 1.00 90.56 107 SER A N 1
ATOM 889 C CA . SER A 1 107 ? 7.593 -0.999 -8.651 1.00 90.56 107 SER A CA 1
ATOM 890 C C . SER A 1 107 ? 7.119 -2.436 -8.797 1.00 90.56 107 SER A C 1
ATOM 892 O O . SER A 1 107 ? 7.675 -3.334 -8.166 1.00 90.56 107 SER A O 1
ATOM 894 N N . VAL A 1 108 ? 6.096 -2.653 -9.617 1.00 88.38 108 VAL A N 1
ATOM 895 C CA . VAL A 1 108 ? 5.518 -3.978 -9.857 1.00 88.38 108 VAL A CA 1
ATOM 896 C C . VAL A 1 108 ? 5.629 -4.312 -11.334 1.00 88.38 108 VAL A C 1
ATOM 898 O O . VAL A 1 108 ? 5.312 -3.495 -12.200 1.00 88.38 108 VAL A O 1
ATOM 901 N N . HIS A 1 109 ? 6.083 -5.530 -11.617 1.00 87.62 109 HIS A N 1
ATOM 902 C CA . HIS A 1 109 ? 6.105 -6.056 -12.972 1.00 87.62 109 HIS A CA 1
ATOM 903 C C . HIS A 1 109 ? 4.728 -6.594 -13.361 1.00 87.62 109 HIS A C 1
ATOM 905 O O . HIS A 1 109 ? 4.107 -7.354 -12.615 1.00 87.62 109 HIS A O 1
ATOM 911 N N . VAL A 1 110 ? 4.261 -6.198 -14.539 1.00 81.69 110 VAL A N 1
ATOM 912 C CA . VAL A 1 110 ? 2.961 -6.566 -15.096 1.00 81.69 110 VAL A CA 1
ATOM 913 C C . VAL A 1 110 ? 3.185 -7.378 -16.364 1.00 81.69 110 VAL A C 1
ATOM 915 O O . VAL A 1 110 ? 4.054 -7.062 -17.175 1.00 81.69 110 VAL A O 1
ATOM 918 N N . PHE A 1 111 ? 2.413 -8.449 -16.523 1.00 74.88 111 PHE A N 1
ATOM 919 C CA . PHE A 1 111 ? 2.474 -9.321 -17.693 1.00 74.88 111 PHE A CA 1
ATOM 920 C C . PHE A 1 111 ? 1.409 -8.906 -18.713 1.00 74.88 111 PHE A C 1
ATOM 922 O O . PHE A 1 111 ? 0.311 -8.525 -18.330 1.00 74.88 111 PHE A O 1
ATOM 929 N N . GLU A 1 112 ? 1.670 -9.064 -20.013 1.00 67.44 112 GLU A N 1
ATOM 930 C CA . GLU A 1 112 ? 0.726 -8.684 -21.089 1.00 67.44 112 GLU A CA 1
ATOM 931 C C . GLU A 1 112 ? -0.667 -9.337 -20.990 1.00 67.44 112 GLU A C 1
ATOM 933 O O . GLU A 1 112 ? -1.630 -8.820 -21.546 1.00 67.44 112 GLU A O 1
ATOM 938 N N . LYS A 1 113 ? -0.791 -10.465 -20.278 1.00 64.94 113 LYS A N 1
ATOM 939 C CA . LYS A 1 113 ? -2.059 -11.180 -20.049 1.00 64.94 113 LYS A CA 1
ATOM 940 C C . LYS A 1 113 ? -2.587 -11.053 -18.614 1.00 64.94 113 LYS A C 1
ATOM 942 O O . LYS A 1 113 ? -3.412 -11.868 -18.203 1.00 64.94 113 LYS A O 1
ATOM 947 N N . SER A 1 114 ? -2.090 -10.107 -17.816 1.00 64.88 114 SER A N 1
ATOM 948 C CA . SER A 1 114 ? -2.546 -9.952 -16.431 1.00 64.88 114 SER A CA 1
ATOM 949 C C . SER A 1 114 ? -3.957 -9.356 -16.362 1.00 64.88 114 SER A C 1
ATOM 951 O O . SER A 1 114 ? -4.297 -8.505 -17.188 1.00 64.88 114 SER A O 1
ATOM 953 N N . PRO A 1 115 ? -4.762 -9.725 -15.350 1.00 73.06 115 PRO A N 1
ATOM 954 C CA . PRO A 1 115 ? -6.010 -9.027 -15.070 1.00 73.06 115 PRO A CA 1
ATOM 955 C C . PRO A 1 115 ? -5.743 -7.535 -14.842 1.00 73.06 115 PRO A C 1
ATOM 957 O O . PRO A 1 115 ? -4.750 -7.154 -14.234 1.00 73.06 115 PRO A O 1
ATOM 960 N N . SER A 1 116 ? -6.633 -6.675 -15.325 1.00 71.88 116 SER A N 1
ATOM 961 C CA . SER A 1 116 ? -6.436 -5.221 -15.295 1.00 71.88 116 SER A CA 1
ATOM 962 C C . SER A 1 116 ? -6.738 -4.563 -13.937 1.00 71.88 116 SER A C 1
ATOM 964 O O . SER A 1 116 ? -6.751 -3.336 -13.835 1.00 71.88 116 SER A O 1
ATOM 966 N N . GLN A 1 117 ? -7.019 -5.371 -12.908 1.00 84.12 117 GLN A N 1
ATOM 967 C CA . GLN A 1 117 ? -7.362 -4.949 -11.549 1.00 84.12 117 GLN A CA 1
ATOM 968 C C . GLN A 1 117 ? -6.418 -5.607 -10.549 1.00 84.12 117 GLN A C 1
ATOM 970 O O . GLN A 1 117 ? -6.248 -6.827 -10.562 1.00 84.12 117 GLN A O 1
ATOM 975 N N . TYR A 1 118 ? -5.811 -4.793 -9.695 1.00 86.94 118 TYR A N 1
ATOM 976 C CA . TYR A 1 118 ? -4.904 -5.222 -8.638 1.00 86.94 118 TYR A CA 1
ATOM 977 C C . TYR A 1 118 ? -5.439 -4.716 -7.300 1.00 86.94 118 TYR A C 1
ATOM 979 O O . TYR A 1 118 ? -6.206 -3.753 -7.235 1.00 86.94 118 TYR A O 1
ATOM 987 N N . PHE A 1 119 ? -5.042 -5.379 -6.220 1.00 90.38 119 PHE A N 1
ATOM 988 C CA . PHE A 1 119 ? -5.363 -4.945 -4.870 1.00 90.38 119 PHE A CA 1
ATOM 989 C C . PHE A 1 119 ? -4.090 -4.853 -4.038 1.00 90.38 119 PHE A C 1
ATOM 991 O O . PHE A 1 119 ? -3.200 -5.697 -4.150 1.00 90.38 119 PHE A O 1
ATOM 998 N N . ILE A 1 120 ? -4.016 -3.825 -3.201 1.00 88.81 120 ILE A N 1
ATOM 999 C CA . ILE A 1 120 ? -3.019 -3.707 -2.140 1.00 88.81 120 ILE A CA 1
ATOM 1000 C C . ILE A 1 120 ? -3.738 -3.959 -0.829 1.00 88.81 120 ILE A C 1
ATOM 1002 O O . ILE A 1 120 ? -4.807 -3.405 -0.579 1.00 88.81 120 ILE A O 1
ATOM 1006 N N . CYS A 1 121 ? -3.144 -4.820 -0.015 1.00 87.88 121 CYS A N 1
ATOM 1007 C CA . CYS A 1 121 ? -3.630 -5.155 1.307 1.00 87.88 121 CYS A CA 1
ATOM 1008 C C . CYS A 1 121 ? -2.534 -4.831 2.322 1.00 87.88 121 CYS A C 1
ATOM 1010 O O . CYS A 1 121 ? -1.399 -5.298 2.189 1.00 87.88 121 CYS A O 1
ATOM 1012 N N . ILE A 1 122 ? -2.876 -4.012 3.314 1.00 85.44 122 ILE A N 1
ATOM 1013 C CA . ILE A 1 122 ? -2.024 -3.725 4.463 1.00 85.44 122 ILE A CA 1
ATOM 1014 C C . ILE A 1 122 ? -2.656 -4.381 5.678 1.00 85.44 122 ILE A C 1
ATOM 1016 O O . ILE A 1 122 ? -3.783 -4.061 6.051 1.00 85.44 122 ILE A O 1
ATOM 1020 N N . ILE A 1 123 ? -1.903 -5.284 6.298 1.00 83.81 123 ILE A N 1
ATOM 1021 C CA . ILE A 1 123 ? -2.335 -6.049 7.464 1.00 83.81 123 ILE A CA 1
ATOM 1022 C C . ILE A 1 123 ? -1.433 -5.674 8.631 1.00 83.81 123 ILE A C 1
ATOM 1024 O O . ILE A 1 123 ? -0.206 -5.715 8.512 1.00 83.81 123 ILE A O 1
ATOM 1028 N N . SER A 1 124 ? -2.032 -5.325 9.768 1.00 80.06 124 SER A N 1
ATOM 1029 C CA . SER A 1 124 ? -1.275 -5.160 11.006 1.00 80.06 124 SER A CA 1
ATOM 1030 C C . SER A 1 124 ? -0.812 -6.515 11.546 1.00 80.06 124 SER A C 1
ATOM 1032 O O . SER A 1 124 ? -1.585 -7.464 11.645 1.00 80.06 124 SER A O 1
ATOM 1034 N N . ASP A 1 125 ? 0.444 -6.585 11.971 1.00 73.12 125 ASP A N 1
ATOM 1035 C CA . ASP A 1 125 ? 1.028 -7.736 12.664 1.00 73.12 125 ASP A CA 1
ATOM 1036 C C . ASP A 1 125 ? 0.533 -7.876 14.115 1.00 73.12 125 ASP A C 1
ATOM 1038 O O . ASP A 1 125 ? 0.541 -8.969 14.682 1.00 73.12 125 ASP A O 1
ATOM 1042 N N . LYS A 1 126 ? 0.105 -6.768 14.728 1.00 73.06 126 LYS A N 1
ATOM 1043 C CA . LYS A 1 126 ? -0.299 -6.704 16.141 1.00 73.06 126 LYS A CA 1
ATOM 1044 C C . LYS A 1 126 ? -1.805 -6.685 16.362 1.00 73.06 126 LYS A C 1
ATOM 1046 O O . LYS A 1 126 ? -2.256 -7.089 17.433 1.00 73.06 126 LYS A O 1
ATOM 1051 N N . TRP A 1 127 ? -2.573 -6.189 15.399 1.00 76.62 127 TRP A N 1
ATOM 1052 C CA . TRP A 1 127 ? -4.005 -5.962 15.562 1.00 76.62 127 TRP A CA 1
ATOM 1053 C C . TRP A 1 127 ? -4.816 -6.926 14.703 1.00 76.62 127 TRP A C 1
ATOM 1055 O O . TRP A 1 127 ? -4.756 -6.904 13.476 1.00 76.62 127 TRP A O 1
ATOM 1065 N N . ILE A 1 128 ? -5.606 -7.770 15.368 1.00 72.56 128 ILE A N 1
ATOM 1066 C CA . ILE A 1 128 ? -6.531 -8.692 14.703 1.00 72.56 128 ILE A CA 1
ATOM 1067 C C . ILE A 1 128 ? -7.622 -7.878 14.007 1.00 72.56 128 ILE A C 1
ATOM 1069 O O . ILE A 1 128 ? -8.176 -6.955 14.601 1.00 72.56 128 ILE A O 1
ATOM 1073 N N . ALA A 1 129 ? -7.941 -8.256 12.767 1.00 70.06 129 ALA A N 1
ATOM 1074 C CA . ALA A 1 129 ? -8.932 -7.587 11.923 1.00 70.06 129 ALA A CA 1
ATOM 1075 C C . ALA A 1 129 ? -8.611 -6.111 11.602 1.00 70.06 129 ALA A C 1
ATOM 1077 O O . ALA A 1 129 ? -9.502 -5.366 11.220 1.00 70.06 129 ALA A O 1
ATOM 1078 N N . SER A 1 130 ? -7.345 -5.698 11.728 1.00 77.56 130 SER A N 1
ATOM 1079 C CA . SER A 1 130 ? -6.846 -4.413 11.226 1.00 77.56 130 SER A CA 1
ATOM 1080 C C . SER A 1 130 ? -6.227 -4.622 9.842 1.00 77.56 130 SER A C 1
ATOM 1082 O O . SER A 1 130 ? -5.001 -4.647 9.692 1.00 77.56 130 SER A O 1
ATOM 1084 N N . GLU A 1 131 ? -7.090 -4.821 8.850 1.00 83.62 131 GLU A N 1
ATOM 1085 C CA . GLU A 1 131 ? -6.735 -4.970 7.438 1.00 83.62 131 GLU A CA 1
ATOM 1086 C C . GLU A 1 131 ? -7.364 -3.828 6.637 1.00 83.62 131 GLU A C 1
ATOM 1088 O O . GLU A 1 131 ? -8.577 -3.632 6.684 1.00 83.62 131 GLU A O 1
ATOM 1093 N N . THR A 1 132 ? -6.550 -3.101 5.871 1.00 84.94 132 THR A N 1
ATOM 1094 C CA . THR A 1 132 ? -7.053 -2.147 4.879 1.00 84.94 132 THR A CA 1
ATOM 1095 C C . THR A 1 132 ? -6.707 -2.649 3.486 1.00 84.94 132 THR A C 1
ATOM 1097 O O . THR A 1 132 ? -5.535 -2.839 3.156 1.00 84.94 132 THR A O 1
ATOM 1100 N N . GLN A 1 133 ? -7.735 -2.827 2.657 1.00 88.00 133 GLN A N 1
ATOM 1101 C CA . GLN A 1 133 ? -7.596 -3.221 1.262 1.00 88.00 133 GLN A CA 1
ATOM 1102 C C . GLN A 1 133 ? -8.062 -2.095 0.340 1.00 88.00 133 GLN A C 1
ATOM 1104 O O . GLN A 1 133 ? -9.156 -1.557 0.502 1.00 88.00 133 GLN A O 1
ATOM 1109 N N . VAL A 1 134 ? -7.250 -1.789 -0.667 1.00 89.75 134 VAL A N 1
ATOM 1110 C CA . VAL A 1 134 ? -7.595 -0.867 -1.751 1.00 89.75 134 VAL A CA 1
ATOM 1111 C C . VAL A 1 134 ? -7.469 -1.590 -3.086 1.00 89.75 134 VAL A C 1
ATOM 1113 O O . VAL A 1 134 ? -6.487 -2.289 -3.344 1.00 89.75 134 VAL A O 1
ATOM 1116 N N . VAL A 1 135 ? -8.493 -1.450 -3.925 1.00 89.88 135 VAL A N 1
ATOM 1117 C CA . VAL A 1 135 ? -8.530 -2.017 -5.275 1.00 89.88 135 VAL A CA 1
ATOM 1118 C C . VAL A 1 135 ? -8.310 -0.888 -6.265 1.00 89.88 135 VAL A C 1
ATOM 1120 O O . VAL A 1 135 ? -8.973 0.144 -6.184 1.00 89.88 135 VAL A O 1
ATOM 1123 N N . PHE A 1 136 ? -7.413 -1.095 -7.219 1.00 87.38 136 PHE A N 1
ATOM 1124 C CA . PHE A 1 136 ? -7.147 -0.137 -8.283 1.00 87.38 136 PHE A CA 1
ATOM 1125 C C . PHE A 1 136 ? -7.104 -0.838 -9.639 1.00 87.38 136 PHE A C 1
ATOM 1127 O O . PHE A 1 136 ? -6.810 -2.030 -9.758 1.00 87.38 136 PHE A O 1
ATOM 1134 N N . SER A 1 137 ? -7.433 -0.077 -10.677 1.00 85.25 137 SER A N 1
ATOM 1135 C CA . SER A 1 137 ? -7.451 -0.544 -12.058 1.00 85.25 137 SER A CA 1
ATOM 1136 C C . SER A 1 137 ? -6.468 0.258 -12.890 1.00 85.25 137 SER A C 1
ATOM 1138 O O . SER A 1 137 ? -6.323 1.465 -12.703 1.00 85.25 137 SER A O 1
ATOM 1140 N N . PHE A 1 138 ? -5.835 -0.413 -13.843 1.00 80.38 138 PHE A N 1
ATOM 1141 C CA . PHE A 1 138 ? -4.975 0.218 -14.836 1.00 80.38 138 PHE A CA 1
ATOM 1142 C C . PHE A 1 138 ? -5.382 -0.120 -16.274 1.00 80.38 138 PHE A C 1
ATOM 1144 O O . PHE A 1 138 ? -4.583 0.050 -17.190 1.00 80.38 138 PHE A O 1
ATOM 1151 N N . CYS A 1 139 ? -6.639 -0.536 -16.504 1.00 72.56 139 CYS A N 1
ATOM 1152 C CA . CYS A 1 139 ? -7.164 -0.793 -17.858 1.00 72.56 139 CYS A CA 1
ATOM 1153 C C . CYS A 1 139 ? -6.925 0.371 -18.833 1.00 72.56 139 CYS A C 1
ATOM 1155 O O . CYS A 1 139 ? -6.750 0.152 -20.026 1.00 72.56 139 CYS A O 1
ATOM 1157 N N . HIS A 1 140 ? -6.983 1.606 -18.327 1.00 72.12 140 HIS A N 1
ATOM 1158 C CA . HIS A 1 140 ? -6.932 2.833 -19.124 1.00 72.12 140 HIS A CA 1
ATOM 1159 C C . HIS A 1 140 ? -5.567 3.532 -19.069 1.00 72.12 140 HIS A C 1
ATOM 1161 O O . HIS A 1 140 ? -5.449 4.679 -19.498 1.00 72.12 140 HIS A O 1
ATOM 1167 N N . LEU A 1 141 ? -4.541 2.879 -18.517 1.00 73.81 141 LEU A N 1
ATOM 1168 C CA . LEU A 1 141 ? -3.200 3.448 -18.462 1.00 73.81 141 LEU A CA 1
ATOM 1169 C C . LEU A 1 141 ? -2.535 3.353 -19.837 1.00 73.81 141 LEU A C 1
ATOM 1171 O O . LEU A 1 141 ? -2.392 2.276 -20.414 1.00 73.81 141 LEU A O 1
ATOM 1175 N N . ILE A 1 142 ? -2.122 4.506 -20.362 1.00 77.75 142 ILE A N 1
ATOM 1176 C CA . ILE A 1 142 ? -1.384 4.592 -21.620 1.00 77.75 142 ILE A CA 1
ATOM 1177 C C . ILE A 1 142 ? 0.042 4.116 -21.347 1.00 77.75 142 ILE A C 1
ATOM 1179 O O . ILE A 1 142 ? 0.819 4.796 -20.678 1.00 77.75 142 ILE A O 1
ATOM 1183 N N . LEU A 1 143 ? 0.376 2.926 -21.844 1.00 80.44 143 LEU A N 1
ATOM 1184 C CA . LEU A 1 143 ? 1.715 2.369 -21.697 1.00 80.44 143 LEU A CA 1
ATOM 1185 C C . LEU A 1 143 ? 2.705 3.089 -22.630 1.00 80.44 143 LEU A C 1
ATOM 1187 O O . LEU A 1 143 ? 2.368 3.331 -23.793 1.00 80.44 143 LEU A O 1
ATOM 1191 N N . PRO A 1 144 ? 3.937 3.370 -22.169 1.00 81.19 144 PRO A N 1
ATOM 1192 C CA . PRO A 1 144 ? 4.987 3.927 -23.010 1.00 81.19 144 PRO A CA 1
ATOM 1193 C C . PRO A 1 144 ? 5.270 3.059 -24.241 1.00 81.19 144 PRO A C 1
ATOM 1195 O O . PRO A 1 144 ? 5.082 1.835 -24.243 1.00 81.19 144 PRO A O 1
ATOM 1198 N N . GLU A 1 145 ? 5.766 3.676 -25.308 1.00 75.56 145 GLU A N 1
ATOM 1199 C CA . GLU A 1 145 ? 6.204 2.927 -26.481 1.00 75.56 145 GLU A CA 1
ATOM 1200 C C . GLU A 1 145 ? 7.391 2.014 -26.154 1.00 75.56 145 GLU A C 1
ATOM 1202 O O . GLU A 1 145 ? 8.207 2.288 -25.274 1.00 75.56 145 GLU A O 1
ATOM 1207 N N . LYS A 1 146 ? 7.459 0.866 -26.838 1.00 77.75 146 LYS A N 1
ATOM 1208 C CA . LYS A 1 146 ? 8.583 -0.054 -26.676 1.00 77.75 146 LYS A CA 1
ATOM 1209 C C . LYS A 1 146 ? 9.801 0.631 -27.287 1.00 77.75 146 LYS A C 1
ATOM 1211 O O . LYS A 1 146 ? 9.748 0.995 -28.458 1.00 77.75 146 LYS A O 1
ATOM 1216 N N . HIS A 1 147 ? 10.876 0.788 -26.516 1.00 75.62 147 HIS A N 1
ATOM 1217 C CA . HIS A 1 147 ? 12.124 1.301 -27.070 1.00 75.62 147 HIS A CA 1
ATOM 1218 C C . HIS A 1 147 ? 12.552 0.452 -28.276 1.00 75.62 147 HIS A C 1
ATOM 1220 O O . HIS A 1 147 ? 12.362 -0.775 -28.248 1.00 75.62 147 HIS A O 1
ATOM 1226 N N . PRO A 1 148 ? 13.107 1.077 -29.332 1.00 80.12 148 PRO A N 1
ATOM 1227 C CA . PRO A 1 148 ? 13.697 0.320 -30.423 1.00 80.12 148 PRO A CA 1
ATOM 1228 C C . PRO A 1 148 ? 14.778 -0.608 -29.863 1.00 80.12 148 PRO A C 1
ATOM 1230 O O . PRO A 1 148 ? 15.337 -0.353 -28.791 1.00 80.12 148 PRO A O 1
ATOM 1233 N N . ALA A 1 149 ? 15.047 -1.705 -30.572 1.00 81.38 149 ALA A N 1
ATOM 1234 C CA . ALA A 1 149 ? 16.132 -2.598 -30.189 1.00 81.38 149 ALA A CA 1
ATOM 1235 C C . ALA A 1 149 ? 17.425 -1.777 -29.997 1.00 81.38 149 ALA A C 1
ATOM 1237 O O . ALA A 1 149 ? 17.667 -0.865 -30.795 1.00 81.38 149 ALA A O 1
ATOM 1238 N N . PRO A 1 150 ? 18.224 -2.050 -28.946 1.00 85.06 150 PRO A N 1
ATOM 1239 C CA . PRO A 1 150 ? 19.514 -1.396 -28.781 1.00 85.06 150 PRO A CA 1
ATOM 1240 C C . PRO A 1 150 ? 20.332 -1.524 -30.066 1.00 85.06 150 PRO A C 1
ATOM 1242 O O . PRO A 1 150 ? 20.352 -2.594 -30.674 1.00 85.06 150 PRO A O 1
ATOM 1245 N N . THR A 1 151 ? 20.987 -0.441 -30.482 1.00 89.25 151 THR A N 1
ATOM 1246 C CA . THR A 1 151 ? 21.863 -0.462 -31.656 1.00 89.25 151 THR A CA 1
ATOM 1247 C C . THR A 1 151 ? 22.947 -1.513 -31.453 1.00 89.25 151 THR A C 1
ATOM 1249 O O . THR A 1 151 ? 23.616 -1.510 -30.418 1.00 89.25 151 THR A O 1
ATOM 1252 N N . GLU A 1 152 ? 23.113 -2.407 -32.429 1.00 88.12 152 GLU A N 1
ATOM 1253 C CA . GLU A 1 152 ? 24.159 -3.424 -32.377 1.00 88.12 152 GLU A CA 1
ATOM 1254 C C . GLU A 1 152 ? 25.527 -2.756 -32.230 1.00 88.12 152 GLU A C 1
ATOM 1256 O O . GLU A 1 152 ? 25.842 -1.772 -32.910 1.00 88.12 152 GLU A O 1
ATOM 1261 N N . LEU A 1 153 ? 26.332 -3.278 -31.304 1.00 87.75 153 LEU A N 1
ATOM 1262 C CA . LEU A 1 153 ? 27.704 -2.827 -31.155 1.00 87.75 153 LEU A CA 1
ATOM 1263 C C . LEU A 1 153 ? 28.473 -3.291 -32.385 1.00 87.75 153 LEU A C 1
ATOM 1265 O O . LEU A 1 153 ? 28.670 -4.482 -32.602 1.00 87.75 153 LEU A O 1
ATOM 1269 N N . LEU A 1 154 ? 28.884 -2.325 -33.200 1.00 85.81 154 LEU A N 1
ATOM 1270 C CA . LEU A 1 154 ? 29.838 -2.576 -34.262 1.00 85.81 154 LEU A CA 1
ATOM 1271 C C . LEU A 1 154 ? 31.174 -2.921 -33.603 1.00 85.81 154 LEU A C 1
ATOM 1273 O O . LEU A 1 154 ? 31.682 -2.129 -32.803 1.00 85.81 154 LEU A O 1
ATOM 1277 N N . ASP A 1 155 ? 31.745 -4.068 -33.966 1.00 82.88 155 ASP A N 1
ATOM 1278 C CA . ASP A 1 155 ? 33.098 -4.476 -33.576 1.00 82.88 155 ASP A CA 1
ATOM 1279 C C . ASP A 1 155 ? 34.132 -3.591 -34.289 1.00 82.88 155 ASP A C 1
ATOM 1281 O O . ASP A 1 155 ? 34.829 -3.990 -35.224 1.00 82.88 155 ASP A O 1
ATOM 1285 N N . LEU A 1 156 ? 34.184 -2.325 -33.882 1.00 85.62 156 LEU A N 1
ATOM 1286 C CA . LEU A 1 156 ? 35.123 -1.347 -34.395 1.00 85.62 156 LEU A CA 1
ATOM 1287 C C . LEU A 1 156 ? 36.464 -1.514 -33.694 1.00 85.62 156 LEU A C 1
ATOM 1289 O O . LEU A 1 156 ? 36.557 -1.682 -32.477 1.00 85.62 156 LEU A O 1
ATOM 1293 N N . GLN A 1 157 ? 37.530 -1.387 -34.475 1.00 81.00 157 GLN A N 1
ATOM 1294 C CA . GLN A 1 157 ? 38.866 -1.231 -33.926 1.00 81.00 157 GLN A CA 1
ATOM 1295 C C . GLN A 1 157 ? 38.918 0.039 -33.062 1.00 81.00 157 GLN A C 1
ATOM 1297 O O . GLN A 1 157 ? 38.384 1.083 -33.443 1.00 81.00 157 GLN A O 1
ATOM 1302 N N . SER A 1 158 ? 39.578 -0.039 -31.901 1.00 82.25 158 SER A N 1
ATOM 1303 C CA . SER A 1 158 ? 39.731 1.097 -30.986 1.00 82.25 158 SER A CA 1
ATOM 1304 C C . SER A 1 158 ? 40.264 2.328 -31.723 1.00 82.25 158 SER A C 1
ATOM 1306 O O . SER A 1 158 ? 41.322 2.259 -32.357 1.00 82.25 158 SER A O 1
ATOM 1308 N N . LEU A 1 159 ? 39.559 3.455 -31.619 1.00 82.50 159 LEU A N 1
ATOM 1309 C CA . LEU A 1 159 ? 39.973 4.692 -32.274 1.00 82.50 159 LEU A CA 1
ATOM 1310 C C . LEU A 1 159 ? 41.295 5.196 -31.668 1.00 82.50 159 LEU A C 1
ATOM 1312 O O . LEU A 1 159 ? 41.384 5.354 -30.447 1.00 82.50 159 LEU A O 1
ATOM 1316 N N . PRO A 1 160 ? 42.330 5.467 -32.485 1.00 81.50 160 PRO A N 1
ATOM 1317 C CA . PRO A 1 160 ? 43.590 5.979 -31.971 1.00 81.50 160 PRO A CA 1
ATOM 1318 C C . PRO A 1 160 ? 43.406 7.383 -31.381 1.00 81.50 160 PRO A C 1
ATOM 1320 O O . PRO A 1 160 ? 42.714 8.223 -31.952 1.00 81.50 160 PRO A O 1
ATOM 1323 N N . VAL A 1 161 ? 44.095 7.670 -30.270 1.00 74.44 161 VAL A N 1
ATOM 1324 C CA . VAL A 1 161 ? 44.030 8.956 -29.535 1.00 74.44 161 VAL A CA 1
ATOM 1325 C C . VAL A 1 161 ? 44.321 10.170 -30.439 1.00 74.44 161 VAL A C 1
ATOM 1327 O O . VAL A 1 161 ? 43.809 11.260 -30.210 1.00 74.44 161 VAL A O 1
ATOM 1330 N N . ARG A 1 162 ? 45.055 9.962 -31.542 1.00 69.19 162 ARG A N 1
ATOM 1331 C CA . ARG A 1 162 ? 45.364 10.986 -32.557 1.00 69.19 162 ARG A CA 1
ATOM 1332 C C . ARG A 1 162 ? 44.131 11.539 -33.288 1.00 69.19 162 ARG A C 1
ATOM 1334 O O . ARG A 1 162 ? 44.206 12.623 -33.847 1.00 69.19 162 ARG A O 1
ATOM 1341 N N . VAL A 1 163 ? 43.012 10.810 -33.296 1.00 64.38 163 VAL A N 1
ATOM 1342 C CA . VAL A 1 163 ? 41.755 11.217 -33.958 1.00 64.38 163 VAL A CA 1
ATOM 1343 C C . VAL A 1 163 ? 41.029 12.318 -33.172 1.00 64.38 163 VAL A C 1
ATOM 1345 O O . VAL A 1 163 ? 40.204 13.031 -33.731 1.00 64.38 163 VAL A O 1
ATOM 1348 N N . TRP A 1 164 ? 41.371 12.512 -31.896 1.00 64.38 164 TRP A N 1
ATOM 1349 C CA . TRP A 1 164 ? 40.694 13.453 -30.998 1.00 64.38 164 TRP A CA 1
ATOM 1350 C C . TRP A 1 164 ? 41.217 14.895 -31.083 1.00 64.38 164 TRP A C 1
ATOM 1352 O O . TRP A 1 164 ? 40.799 15.730 -30.289 1.00 64.38 164 TRP A O 1
ATOM 1362 N N . GLY A 1 165 ? 42.119 15.204 -32.023 1.00 62.72 165 GLY A N 1
ATOM 1363 C CA . GLY A 1 165 ? 42.559 16.578 -32.301 1.00 62.72 165 GLY A CA 1
ATOM 1364 C C . GLY A 1 165 ? 43.384 17.253 -31.197 1.00 62.72 165 GLY A C 1
ATOM 1365 O O . GLY A 1 165 ? 43.598 18.456 -31.265 1.00 62.72 165 GLY A O 1
ATOM 1366 N N . TRP A 1 166 ? 43.867 16.509 -30.199 1.00 58.22 166 TRP A N 1
ATOM 1367 C CA . TRP A 1 166 ? 44.822 17.012 -29.206 1.00 58.22 166 TRP A CA 1
ATOM 1368 C C . TRP A 1 166 ? 46.260 16.740 -29.665 1.00 58.22 166 TRP A C 1
ATOM 1370 O O . TRP A 1 166 ? 46.928 15.868 -29.108 1.00 58.22 166 TRP A O 1
ATOM 1380 N N . VAL A 1 167 ? 46.707 17.448 -30.708 1.00 56.53 167 VAL A N 1
ATOM 1381 C CA . VAL A 1 167 ? 48.122 17.755 -31.007 1.00 56.53 167 VAL A CA 1
ATOM 1382 C C . VAL A 1 167 ? 48.178 19.133 -31.647 1.00 56.53 167 VAL A C 1
ATOM 1384 O O . VAL A 1 167 ? 47.438 19.330 -32.635 1.00 56.53 167 VAL A O 1
#